Protein AF-A0A2J7PL12-F1 (afdb_monomer_lite)

Organism: NCBI:txid105785

Radius of gyration: 12.75 Å; chains: 1; bounding box: 25×18×34 Å

Structure (mmCIF, N/CA/C/O backbone):
data_AF-A0A2J7PL12-F1
#
_entry.id   AF-A0A2J7PL12-F1
#
loop_
_atom_site.group_PDB
_atom_site.id
_atom_site.type_symbol
_atom_site.label_atom_id
_atom_site.label_alt_id
_atom_site.label_comp_id
_atom_site.label_asym_id
_atom_site.label_entity_id
_atom_site.label_seq_id
_atom_site.pdbx_PDB_ins_code
_atom_site.Cartn_x
_atom_site.Cartn_y
_atom_site.Cartn_z
_atom_site.occupancy
_atom_site.B_iso_or_equiv
_atom_site.auth_seq_id
_atom_site.auth_comp_id
_atom_site.auth_asym_id
_atom_site.auth_atom_id
_atom_site.pdbx_PDB_model_num
ATOM 1 N N . MET A 1 1 ? 9.395 2.883 4.713 1.00 93.44 1 MET A N 1
ATOM 2 C CA . MET A 1 1 ? 8.943 4.073 5.473 1.00 93.44 1 MET A CA 1
ATOM 3 C C . MET A 1 1 ? 7.508 3.925 5.994 1.00 93.44 1 MET A C 1
ATOM 5 O O . MET A 1 1 ? 7.335 3.844 7.204 1.00 93.44 1 MET A O 1
ATOM 9 N N . TYR A 1 2 ? 6.500 3.822 5.119 1.00 96.88 2 TYR A N 1
ATOM 10 C CA . TYR A 1 2 ? 5.070 3.869 5.478 1.00 96.88 2 TYR A CA 1
ATOM 11 C C . TYR A 1 2 ? 4.577 2.785 6.452 1.00 96.88 2 TYR A C 1
ATOM 13 O O . TYR A 1 2 ? 3.725 3.076 7.289 1.00 96.88 2 TYR A O 1
ATOM 21 N N . LYS A 1 3 ? 5.173 1.582 6.452 1.00 96.00 3 LYS A N 1
ATOM 22 C CA . LYS A 1 3 ? 4.878 0.543 7.462 1.00 96.00 3 LYS A CA 1
ATOM 23 C C . LYS A 1 3 ? 5.075 1.046 8.903 1.00 96.00 3 LYS A C 1
ATOM 25 O O . LYS A 1 3 ? 4.236 0.793 9.758 1.00 96.00 3 LYS A O 1
ATOM 30 N N . ARG A 1 4 ? 6.126 1.844 9.162 1.00 97.19 4 ARG A N 1
ATOM 31 C CA . ARG A 1 4 ? 6.380 2.453 10.488 1.00 97.19 4 ARG A CA 1
ATOM 32 C C . ARG A 1 4 ? 5.343 3.513 10.867 1.00 97.19 4 ARG A C 1
ATOM 34 O O . ARG A 1 4 ? 5.152 3.780 12.043 1.00 97.19 4 ARG A O 1
ATOM 41 N N . LEU A 1 5 ? 4.669 4.102 9.879 1.00 96.94 5 LEU A N 1
ATOM 42 C CA . LEU A 1 5 ? 3.587 5.068 10.081 1.00 96.94 5 LEU A CA 1
ATOM 43 C C . LEU A 1 5 ? 2.219 4.385 10.268 1.00 96.94 5 LEU A C 1
ATOM 45 O O . LEU A 1 5 ? 1.212 5.083 10.407 1.00 96.94 5 LEU A O 1
ATOM 49 N N . GLY A 1 6 ? 2.167 3.048 10.279 1.00 96.88 6 GLY A N 1
ATOM 50 C CA . GLY A 1 6 ? 0.946 2.260 10.467 1.00 96.88 6 GLY A CA 1
ATOM 51 C C . GLY A 1 6 ? 0.177 1.952 9.181 1.00 96.88 6 GLY A C 1
ATOM 52 O O . GLY A 1 6 ? -0.989 1.575 9.265 1.00 96.88 6 GLY A O 1
ATOM 53 N N . TYR A 1 7 ? 0.793 2.129 8.008 1.00 98.31 7 TYR A N 1
ATOM 54 C CA . TYR A 1 7 ? 0.207 1.687 6.742 1.00 98.31 7 TYR A CA 1
ATOM 55 C C . TYR A 1 7 ? 0.458 0.198 6.505 1.00 98.31 7 TYR A C 1
ATOM 57 O O . TYR A 1 7 ? 1.529 -0.326 6.824 1.00 98.31 7 TYR A O 1
ATOM 65 N N . ILE A 1 8 ? -0.505 -0.453 5.867 1.00 97.38 8 ILE A N 1
ATOM 66 C CA . ILE A 1 8 ? -0.426 -1.836 5.398 1.00 97.38 8 ILE A CA 1
ATOM 67 C C . ILE A 1 8 ? -0.505 -1.879 3.869 1.00 97.38 8 ILE A C 1
ATOM 69 O O . ILE A 1 8 ? -0.967 -0.921 3.254 1.00 97.38 8 ILE A O 1
ATOM 73 N N . VAL A 1 9 ? -0.066 -2.981 3.263 1.00 97.19 9 VAL A N 1
ATOM 74 C CA . VAL A 1 9 ? -0.300 -3.238 1.834 1.00 97.19 9 VAL A CA 1
ATOM 75 C C . VAL A 1 9 ? -1.722 -3.767 1.688 1.00 97.19 9 VAL A C 1
ATOM 77 O O . VAL A 1 9 ? -2.034 -4.821 2.238 1.00 97.19 9 VAL A O 1
ATOM 80 N N . TYR A 1 10 ? -2.582 -3.013 1.006 1.00 97.50 10 TYR A N 1
ATOM 81 C CA . TYR A 1 10 ? -3.963 -3.409 0.741 1.00 97.50 10 TYR A CA 1
ATOM 82 C C . TYR A 1 10 ? -4.052 -4.307 -0.496 1.00 97.50 10 TYR A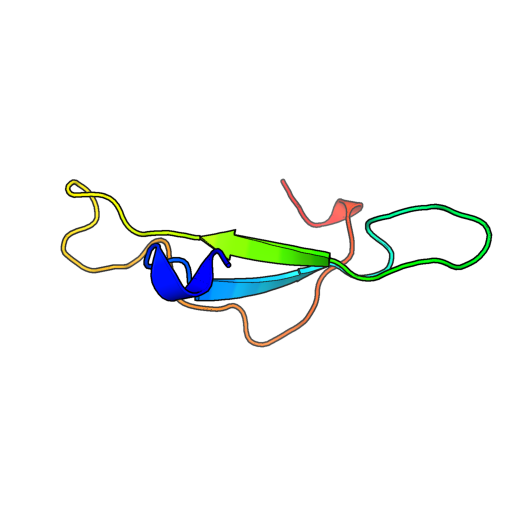 C 1
ATOM 84 O O . TYR A 1 10 ? -4.739 -5.321 -0.448 1.00 97.50 10 TYR A O 1
ATOM 92 N N . ARG A 1 11 ? -3.332 -3.963 -1.571 1.00 97.06 11 ARG A N 1
ATOM 93 C CA . ARG A 1 11 ? -3.201 -4.759 -2.803 1.00 97.06 11 ARG A CA 1
ATOM 94 C C . ARG A 1 11 ? -1.952 -4.363 -3.586 1.00 97.06 11 ARG A C 1
ATOM 96 O O . ARG A 1 11 ? -1.370 -3.306 -3.330 1.00 97.06 11 ARG A O 1
ATOM 103 N N . THR A 1 12 ? -1.591 -5.195 -4.554 1.00 97.62 12 THR A N 1
ATOM 104 C CA . T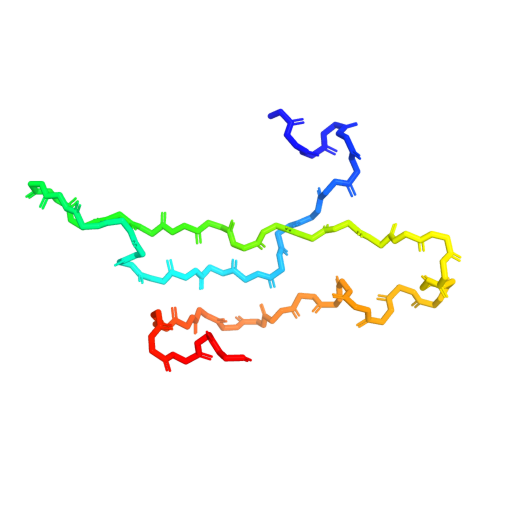HR A 1 12 ? -0.630 -4.851 -5.607 1.00 97.62 12 THR A CA 1
ATOM 105 C C . THR A 1 12 ? -1.402 -4.372 -6.831 1.00 97.62 12 THR A C 1
ATOM 107 O O . THR A 1 12 ? -2.353 -5.036 -7.246 1.00 97.62 12 THR A O 1
ATOM 110 N N . VAL A 1 13 ? -1.009 -3.226 -7.377 1.00 97.50 13 VAL A N 1
ATOM 111 C CA . VAL A 1 13 ? -1.512 -2.698 -8.646 1.00 97.50 13 VAL A CA 1
ATOM 112 C C . VAL A 1 13 ? -0.429 -2.935 -9.687 1.00 97.50 13 VAL A C 1
ATOM 114 O O . VAL A 1 13 ? 0.668 -2.395 -9.554 1.00 97.50 13 VAL A O 1
ATOM 117 N N . LEU A 1 14 ? -0.716 -3.796 -10.656 1.00 96.69 14 LEU A N 1
ATOM 118 C CA . LEU A 1 14 ? 0.236 -4.181 -11.691 1.00 96.69 14 LEU A CA 1
ATOM 119 C C . LEU A 1 14 ? 0.489 -3.013 -12.635 1.00 96.69 14 LEU A C 1
ATOM 121 O O . LEU A 1 14 ? -0.457 -2.295 -12.949 1.00 96.69 14 LEU A O 1
ATOM 125 N N . GLU A 1 15 ? 1.734 -2.854 -13.087 1.00 95.94 15 GLU A N 1
ATOM 126 C CA . GLU A 1 15 ? 2.092 -1.915 -14.168 1.00 95.94 15 GLU A CA 1
ATOM 127 C C . GLU A 1 15 ? 1.553 -0.483 -13.917 1.00 95.94 15 GLU A C 1
ATOM 129 O O . GLU A 1 15 ? 1.143 0.229 -14.831 1.00 95.94 15 GLU A O 1
ATOM 134 N N . TYR A 1 16 ? 1.491 -0.060 -12.648 1.00 96.00 16 TYR A N 1
ATOM 135 C CA . TYR A 1 16 ? 0.886 1.217 -12.254 1.00 96.00 16 TYR A CA 1
ATOM 136 C C . TYR A 1 16 ? 1.749 2.417 -12.649 1.00 96.00 16 TYR A C 1
ATOM 138 O O . TYR A 1 16 ? 1.227 3.484 -12.975 1.00 96.00 16 TYR A O 1
ATOM 146 N N . TYR A 1 17 ? 3.072 2.257 -12.600 1.00 94.81 17 TYR A N 1
ATOM 147 C CA . TYR A 1 17 ? 4.006 3.260 -13.085 1.00 94.81 17 TYR A CA 1
ATOM 148 C C . TYR A 1 17 ? 4.497 2.863 -14.475 1.00 94.81 17 TYR A C 1
ATOM 150 O O . TYR A 1 17 ? 5.182 1.857 -14.641 1.00 94.81 17 TYR A O 1
ATOM 158 N N . SER A 1 18 ? 4.159 3.691 -15.461 1.00 90.19 18 SER A N 1
ATOM 159 C CA . SER A 1 18 ? 4.654 3.577 -16.831 1.00 90.19 18 SER A CA 1
ATOM 160 C C . SER A 1 18 ? 6.038 4.220 -16.956 1.00 90.19 18 SER A C 1
ATOM 162 O O . SER A 1 18 ? 6.215 5.378 -16.560 1.00 90.19 18 SER A O 1
ATOM 164 N N . GLY A 1 19 ? 6.991 3.512 -17.554 1.00 87.44 19 GLY A N 1
ATOM 165 C CA . GLY A 1 19 ? 8.356 3.986 -17.786 1.00 87.44 19 GLY A CA 1
ATOM 166 C C . GLY A 1 19 ? 9.069 3.165 -18.860 1.00 87.44 19 GLY A C 1
ATOM 167 O O . GLY A 1 19 ? 8.419 2.504 -19.663 1.00 87.44 19 GLY A O 1
ATOM 168 N N . ASP A 1 20 ? 10.406 3.184 -18.870 1.00 89.88 20 ASP A N 1
ATOM 169 C CA . ASP A 1 20 ? 11.198 2.301 -19.750 1.00 89.88 20 ASP A CA 1
ATOM 170 C C . ASP A 1 20 ? 10.962 0.813 -19.430 1.00 89.88 20 ASP A C 1
ATOM 172 O O . ASP A 1 20 ? 11.070 -0.053 -20.298 1.00 89.88 20 ASP A O 1
ATOM 176 N N . THR A 1 21 ? 10.617 0.527 -18.175 1.00 89.88 21 THR A N 1
ATOM 177 C CA . THR A 1 21 ? 10.081 -0.749 -17.708 1.00 89.88 21 THR A CA 1
ATOM 178 C C . THR A 1 21 ? 8.834 -0.475 -16.888 1.00 89.88 21 THR A C 1
ATOM 180 O O . THR A 1 21 ? 8.860 0.412 -16.033 1.00 89.88 21 THR A O 1
ATOM 183 N N . ASP A 1 22 ? 7.770 -1.238 -17.120 1.00 92.44 22 ASP A N 1
ATOM 184 C CA . ASP A 1 22 ? 6.561 -1.131 -16.310 1.00 92.44 22 ASP A CA 1
ATOM 185 C C . ASP A 1 22 ? 6.837 -1.598 -14.876 1.00 92.44 22 ASP A C 1
ATOM 187 O O . ASP A 1 22 ? 7.495 -2.620 -14.651 1.00 92.44 22 ASP A O 1
ATOM 191 N N . GLU A 1 23 ? 6.338 -0.839 -13.899 1.00 96.12 23 GLU A N 1
ATOM 192 C CA . GLU A 1 23 ? 6.537 -1.126 -12.480 1.00 96.12 23 GLU A CA 1
ATOM 193 C C . GLU A 1 23 ? 5.206 -1.256 -11.732 1.00 96.12 23 GLU A C 1
ATOM 195 O O . GLU A 1 23 ? 4.326 -0.390 -11.787 1.00 96.12 23 GLU A O 1
ATOM 200 N N . ASP A 1 24 ? 5.094 -2.334 -10.957 1.00 97.06 24 ASP A N 1
ATOM 201 C CA . ASP A 1 24 ? 3.993 -2.548 -10.026 1.00 97.06 24 ASP A CA 1
ATOM 202 C C . ASP A 1 24 ? 4.061 -1.566 -8.846 1.00 97.06 24 ASP A C 1
ATOM 204 O O . ASP A 1 24 ? 5.132 -1.198 -8.356 1.00 97.06 24 ASP A O 1
ATOM 208 N N . ALA A 1 25 ? 2.900 -1.211 -8.300 1.00 96.62 25 ALA A N 1
ATOM 209 C CA . ALA A 1 25 ? 2.782 -0.376 -7.112 1.00 96.62 25 ALA A CA 1
ATOM 210 C C . ALA A 1 25 ? 2.036 -1.078 -5.973 1.00 96.62 25 ALA A C 1
ATOM 212 O O . ALA A 1 25 ? 1.171 -1.931 -6.173 1.00 96.62 25 ALA A O 1
ATOM 213 N N . PHE A 1 26 ? 2.323 -0.663 -4.738 1.00 97.31 26 PHE A N 1
ATOM 214 C CA . PHE A 1 26 ? 1.519 -1.042 -3.578 1.00 97.31 26 PHE A CA 1
ATOM 215 C C . PHE A 1 26 ? 0.485 0.042 -3.265 1.00 97.31 26 PHE A C 1
ATOM 217 O O . PHE A 1 26 ? 0.847 1.137 -2.834 1.00 97.31 26 PHE A O 1
ATOM 224 N N . ASP A 1 27 ? -0.803 -0.297 -3.367 1.00 96.94 27 ASP A N 1
ATOM 225 C CA . ASP A 1 27 ? -1.876 0.484 -2.742 1.00 96.94 27 ASP A CA 1
ATOM 226 C C . ASP A 1 27 ? -1.768 0.272 -1.225 1.00 96.94 27 ASP A C 1
ATOM 228 O O . ASP A 1 27 ? -2.020 -0.822 -0.701 1.00 96.94 27 ASP A O 1
ATOM 232 N N . MET A 1 28 ? -1.301 1.302 -0.515 1.00 97.75 28 MET A N 1
ATOM 233 C CA . MET A 1 28 ? -1.094 1.259 0.927 1.00 97.75 28 MET A CA 1
ATOM 234 C C . MET A 1 28 ? -2.195 2.007 1.671 1.00 97.75 28 MET A C 1
ATOM 236 O O . MET A 1 28 ? -2.439 3.186 1.426 1.00 97.75 28 MET A O 1
ATOM 240 N N . ARG A 1 29 ? -2.787 1.366 2.685 1.00 97.62 29 ARG A N 1
ATOM 241 C CA . ARG A 1 29 ? -3.873 1.957 3.482 1.00 97.62 29 ARG A CA 1
ATO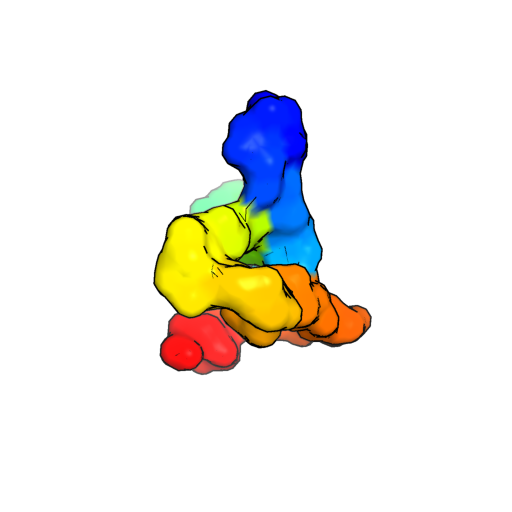M 242 C C . ARG A 1 29 ? -3.554 2.011 4.967 1.00 97.62 29 ARG A C 1
ATOM 244 O O . ARG A 1 29 ? -2.859 1.153 5.508 1.00 97.62 29 ARG A O 1
ATOM 251 N N . LYS A 1 30 ? -4.108 3.019 5.639 1.00 97.75 30 LYS A N 1
ATOM 252 C CA . LYS A 1 30 ? -4.074 3.183 7.094 1.00 97.75 30 LYS A CA 1
ATOM 253 C C . LYS A 1 30 ? -5.484 3.464 7.600 1.00 97.75 30 LYS A C 1
ATOM 255 O O . LYS A 1 30 ? -6.096 4.454 7.211 1.00 97.75 30 LYS A O 1
ATOM 260 N N . ALA A 1 31 ? -5.978 2.615 8.496 1.00 97.94 31 ALA A N 1
ATOM 261 C CA . ALA A 1 31 ? -7.247 2.853 9.170 1.00 97.94 31 ALA A CA 1
ATOM 262 C C . ALA A 1 31 ? -7.116 4.081 10.086 1.00 97.94 31 ALA A C 1
ATOM 264 O O . ALA A 1 31 ? -6.205 4.158 10.915 1.00 97.94 31 ALA A O 1
ATOM 265 N N . LEU A 1 32 ? -8.022 5.045 9.921 1.00 97.12 32 LEU A N 1
ATOM 266 C CA . LEU A 1 32 ? -8.145 6.211 10.797 1.00 97.12 32 LEU A CA 1
ATOM 267 C C . LEU A 1 32 ? -9.142 5.935 11.930 1.00 97.12 32 LEU A C 1
ATOM 269 O O . LEU A 1 32 ? -9.815 4.907 11.941 1.00 97.12 32 LEU A O 1
ATOM 273 N N . SER A 1 33 ? -9.268 6.873 12.870 1.00 97.69 33 SER A N 1
ATOM 274 C CA . SER A 1 33 ? -10.083 6.729 14.090 1.00 97.69 33 SER A CA 1
ATOM 275 C C . SER A 1 33 ? -11.544 6.336 13.843 1.00 97.69 33 SER A C 1
ATOM 277 O O . SER A 1 33 ? -12.143 5.664 14.678 1.00 97.69 33 SER A O 1
ATOM 279 N N . ARG A 1 34 ? -12.115 6.711 12.691 1.00 97.81 34 ARG A N 1
ATOM 280 C CA . ARG A 1 34 ? -13.485 6.342 12.304 1.00 97.81 34 ARG A CA 1
ATOM 281 C C . ARG A 1 34 ? -13.643 4.847 11.997 1.00 97.81 34 ARG A C 1
ATOM 283 O O . ARG A 1 34 ? -14.706 4.288 12.251 1.00 97.81 34 ARG A O 1
ATOM 290 N N . ASP A 1 35 ? -12.617 4.188 11.460 1.00 97.50 35 ASP A N 1
ATOM 291 C CA . ASP A 1 35 ? -12.665 2.766 11.099 1.00 97.50 35 ASP A CA 1
ATOM 292 C C . ASP A 1 35 ? -12.214 1.878 12.267 1.00 97.50 35 ASP A C 1
ATOM 294 O O . ASP A 1 35 ? -11.201 1.181 12.216 1.00 97.50 35 ASP A O 1
ATOM 298 N N . VAL A 1 36 ? -12.997 1.904 13.349 1.00 97.19 36 VAL A N 1
ATOM 299 C CA . VAL A 1 36 ? -12.707 1.167 14.592 1.00 97.19 36 VAL A CA 1
ATOM 300 C C . VAL A 1 36 ? -12.570 -0.341 14.343 1.00 97.19 36 VAL A C 1
ATOM 302 O O . VAL A 1 36 ? -11.753 -1.010 14.971 1.00 97.19 36 VAL A O 1
ATOM 305 N N . LYS A 1 37 ? -13.349 -0.881 13.397 1.00 97.69 37 LYS A N 1
ATOM 306 C CA . LYS A 1 37 ? -13.347 -2.308 13.037 1.00 97.69 37 LYS A CA 1
ATOM 307 C C . LYS A 1 37 ? -12.322 -2.662 11.952 1.00 97.69 37 LYS A C 1
ATOM 309 O O . LYS A 1 37 ? -12.274 -3.821 11.553 1.00 97.69 37 LYS A O 1
ATOM 314 N N . LYS A 1 38 ? -11.521 -1.697 11.481 1.00 96.56 38 LYS A N 1
ATOM 315 C CA . LYS A 1 38 ? -10.483 -1.872 10.450 1.00 96.56 38 LYS A CA 1
ATOM 316 C C . LYS A 1 38 ? -11.000 -2.487 9.139 1.00 96.56 38 LYS A C 1
ATOM 318 O O . LYS A 1 38 ? -10.268 -3.192 8.449 1.00 96.56 38 LYS A O 1
ATOM 323 N N . LYS A 1 39 ? -12.261 -2.230 8.781 1.00 96.94 39 LYS A N 1
ATOM 324 C CA . LYS A 1 39 ? -12.895 -2.806 7.584 1.00 96.94 39 LYS A CA 1
ATOM 325 C C . LYS A 1 39 ? -12.307 -2.255 6.281 1.00 96.94 39 LYS A C 1
ATOM 327 O O . LYS A 1 39 ?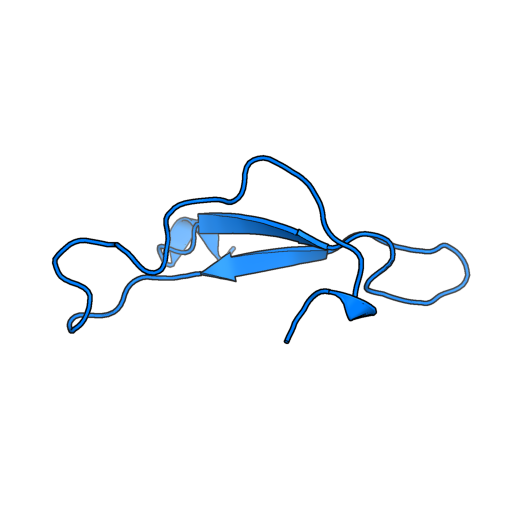 -12.349 -2.942 5.270 1.00 96.94 39 LYS A O 1
ATOM 332 N N . SER A 1 40 ? -11.748 -1.043 6.299 1.00 94.94 40 SER A N 1
ATOM 333 C CA . SER A 1 40 ? -11.171 -0.377 5.117 1.00 94.94 40 SER A CA 1
ATOM 334 C C . SER A 1 40 ? -9.770 -0.869 4.734 1.00 94.94 40 SER A C 1
ATOM 336 O O . SER A 1 40 ? -9.275 -0.537 3.655 1.00 94.94 40 SER A O 1
ATOM 338 N N . VAL A 1 41 ? -9.136 -1.659 5.608 1.00 96.69 41 VAL A N 1
ATOM 339 C CA . VAL A 1 41 ? -7.750 -2.133 5.468 1.00 96.69 41 VAL A CA 1
ATOM 340 C C . VAL A 1 41 ? -7.646 -3.660 5.413 1.00 96.69 41 VAL A C 1
ATOM 342 O O . VAL A 1 41 ? -6.589 -4.210 5.697 1.00 96.69 41 VAL A O 1
ATOM 345 N N . ILE A 1 42 ? -8.725 -4.366 5.078 1.00 96.88 42 ILE A N 1
ATOM 346 C CA . ILE A 1 42 ? -8.675 -5.818 4.852 1.00 96.88 42 ILE A CA 1
ATOM 347 C C . ILE A 1 42 ? -8.026 -6.058 3.480 1.00 96.88 42 ILE A C 1
ATOM 349 O O . ILE A 1 42 ? -8.626 -5.637 2.495 1.00 96.88 42 ILE A O 1
ATOM 353 N N . PRO A 1 43 ? -6.837 -6.683 3.376 1.00 96.69 43 PRO A N 1
ATOM 354 C CA . PRO A 1 43 ? -6.144 -6.814 2.096 1.00 96.69 43 PRO A CA 1
ATOM 355 C C . PRO A 1 43 ? -6.938 -7.618 1.060 1.00 96.69 43 PRO A C 1
ATOM 357 O O . PRO A 1 43 ? -7.592 -8.606 1.399 1.00 96.69 43 PRO A O 1
ATOM 360 N N . LEU A 1 44 ? -6.829 -7.226 -0.208 1.00 94.94 44 LEU A N 1
ATOM 361 C CA . LEU A 1 44 ? -7.242 -8.048 -1.343 1.00 94.94 44 LEU A CA 1
ATOM 362 C C . LEU A 1 44 ? -6.184 -9.123 -1.594 1.00 94.94 44 LEU A C 1
ATOM 364 O O . LEU A 1 44 ? -4.984 -8.863 -1.535 1.00 94.94 44 LEU A O 1
ATOM 368 N N . MET A 1 45 ? -6.641 -10.345 -1.867 1.00 92.75 45 MET A N 1
ATOM 369 C CA . MET A 1 45 ? -5.748 -11.498 -2.034 1.00 92.75 45 MET A CA 1
ATOM 370 C C . MET A 1 45 ? -5.158 -11.609 -3.443 1.00 92.75 45 MET A C 1
ATOM 372 O O . MET A 1 45 ? -4.221 -12.378 -3.640 1.00 92.75 45 MET A O 1
ATOM 376 N N . HIS A 1 46 ? -5.698 -10.866 -4.409 1.00 94.44 46 HIS A N 1
ATOM 377 C CA . HIS A 1 46 ? -5.239 -10.872 -5.792 1.00 94.44 46 HIS A CA 1
ATOM 378 C C . HIS A 1 46 ? -4.761 -9.476 -6.218 1.00 94.44 46 HIS A C 1
ATOM 380 O O .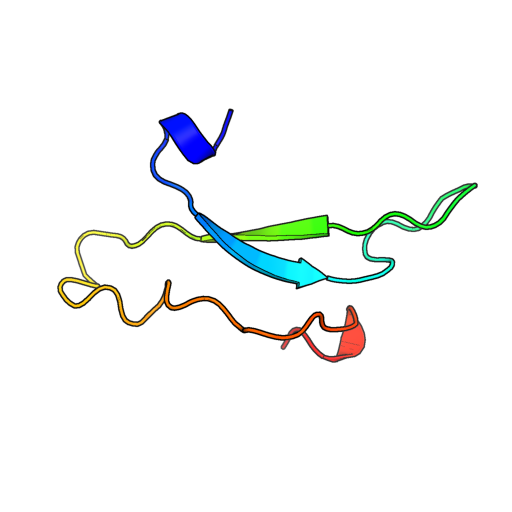 HIS A 1 46 ? -5.276 -8.468 -5.718 1.00 94.44 46 HIS A O 1
ATOM 386 N N . PRO A 1 47 ? -3.773 -9.407 -7.126 1.00 96.00 47 PRO A N 1
ATOM 387 C CA . PRO A 1 47 ? -3.391 -8.156 -7.760 1.00 96.00 47 PRO A CA 1
ATOM 388 C C . PRO A 1 47 ? -4.517 -7.639 -8.666 1.00 96.00 47 PRO A C 1
ATOM 390 O O . PRO A 1 47 ? -5.442 -8.382 -9.008 1.00 96.00 47 PRO A O 1
ATOM 393 N N . VAL A 1 48 ? -4.432 -6.363 -9.031 1.00 96.75 48 VAL A N 1
ATOM 394 C CA . VAL A 1 48 ? -5.362 -5.694 -9.955 1.00 96.75 48 VAL A CA 1
ATOM 395 C C . VAL A 1 48 ? -4.583 -4.847 -10.956 1.00 96.75 48 VAL A C 1
ATOM 397 O O . VAL A 1 48 ? -3.454 -4.451 -10.665 1.00 96.75 48 VAL A O 1
ATOM 400 N N . ARG A 1 49 ? -5.174 -4.543 -12.108 1.00 95.25 49 ARG A N 1
ATOM 401 C CA . ARG A 1 49 ? -4.664 -3.552 -13.061 1.00 95.25 49 ARG A CA 1
ATOM 402 C C . ARG A 1 49 ? -5.168 -2.138 -12.723 1.00 95.25 49 ARG A C 1
ATOM 404 O O . ARG A 1 49 ? -6.142 -2.011 -11.975 1.00 95.25 49 ARG A O 1
ATOM 411 N N . PRO A 1 50 ? -4.526 -1.066 -13.224 1.00 93.88 50 PRO A N 1
ATOM 412 C CA . PRO A 1 50 ? -4.910 0.311 -12.907 1.00 93.88 50 PRO A CA 1
ATOM 413 C C . PRO A 1 50 ? -6.363 0.642 -13.279 1.00 93.88 50 PRO A C 1
ATOM 415 O O . PRO A 1 50 ? -7.036 1.336 -12.526 1.00 93.88 50 PRO A O 1
ATOM 418 N N . GLU A 1 51 ? -6.874 0.088 -14.379 1.00 93.62 51 GLU A N 1
ATOM 419 C CA . GLU A 1 51 ? -8.261 0.240 -14.840 1.00 93.62 51 GLU A CA 1
ATOM 420 C C . GLU A 1 51 ? -9.316 -0.415 -13.929 1.00 93.62 51 GLU A C 1
ATOM 422 O O . GLU A 1 51 ? -10.505 -0.158 -14.083 1.00 93.62 51 GLU A O 1
ATOM 427 N N . GLU A 1 52 ? -8.901 -1.251 -12.975 1.00 91.19 52 GLU A N 1
ATOM 428 C CA . GLU A 1 52 ? -9.782 -1.885 -11.984 1.00 91.19 52 GLU A CA 1
ATOM 429 C C . GLU A 1 52 ? -9.809 -1.113 -10.647 1.00 91.19 52 GLU A C 1
ATOM 431 O O . GLU A 1 52 ? -10.442 -1.543 -9.675 1.00 91.19 52 GLU A O 1
ATOM 436 N N . VAL A 1 53 ? -9.075 0.004 -10.555 1.00 85.88 53 VAL A N 1
ATOM 437 C CA . VAL A 1 53 ? -8.976 0.850 -9.359 1.00 85.88 53 VAL A CA 1
ATOM 438 C C . VAL A 1 53 ? -9.912 2.056 -9.500 1.00 85.88 53 VAL A C 1
ATOM 440 O O . VAL A 1 53 ? -9.462 3.159 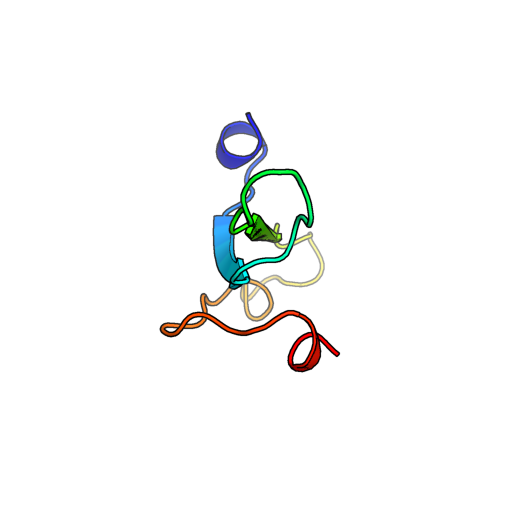-9.787 1.00 85.88 53 VAL A O 1
ATOM 443 N N . ASP A 1 54 ? -11.204 1.832 -9.247 1.00 64.06 54 ASP A N 1
ATOM 444 C CA . ASP A 1 54 ? -12.253 2.864 -9.097 1.00 64.06 54 ASP A CA 1
ATOM 445 C C . ASP A 1 54 ? -12.799 2.928 -7.655 1.00 64.06 54 ASP A C 1
ATOM 447 O O . ASP A 1 54 ? -12.966 1.859 -7.011 1.00 64.06 54 ASP A O 1
#

InterPro domains:
  IPR051646 N-terminal NatB acetyltransferase catalytic subunit [PTHR45910] (1-53)

Sequence (54 aa):
MYKRLGYIVYRTVLEYYSGDTDEDAFDMRKALSRDVKKKSVIPLMHPVRPEEVD

Secondary structure (DSSP, 8-state):
-GGGGT-EEEEEEEEEE-SSS-EEEEEEE---TT-TT-GGG---SS-B-GGG--

pLDDT: mean 95.01, std 5.05, range [64.06, 98.31]

Foldseek 3Di:
DVVVVQKDFQAKAWQPDDDPDRDIDTPIDHDDPVPPVCPVRHHDPYYHYPVVVD